Protein AF-A0A3D4EFE0-F1 (afdb_monomer)

Foldseek 3Di:
DVVVVVVLVVLVVLLVVLVVLLVVLVVVCVVDVDDDLVVNLVSLVVSLCSLLVVLQVVLVVCVVVVVPDDPSVVLVVVLVVCSVVSVSSVSSVSSSVVSVVVSVVVVVVVVVVVVVVVVVVPPDDDD

Mean predicted aligned error: 6.04 Å

Solvent-accessible surface area (backbone atoms only — not comparable to full-atom values): 6904 Å² total; per-residue (Å²): 114,74,67,63,58,52,52,54,52,50,52,52,49,39,51,53,51,24,49,53,46,42,52,53,46,50,55,56,54,69,74,41,93,81,68,55,68,71,57,52,49,58,58,43,48,52,31,30,46,64,45,26,49,64,46,47,48,51,19,52,53,38,43,76,73,65,51,75,86,38,69,43,41,51,54,43,53,53,24,50,51,26,48,74,75,68,42,41,67,58,23,30,47,51,32,49,52,49,55,53,47,51,57,50,48,54,52,50,52,52,53,50,53,50,55,52,50,58,59,58,68,66,58,74,81,82,132

pLDDT: mean 89.25, std 10.82, range [46.38, 97.56]

Structure (mmCIF, N/CA/C/O backbone):
data_AF-A0A3D4EFE0-F1
#
_entry.id   AF-A0A3D4EFE0-F1
#
loop_
_atom_site.group_PDB
_atom_site.id
_atom_site.type_symbol
_atom_site.label_atom_id
_atom_site.label_alt_id
_atom_site.label_comp_id
_atom_site.label_asym_id
_atom_site.label_entity_id
_atom_site.label_seq_id
_atom_site.pdbx_PDB_ins_code
_atom_site.Cartn_x
_atom_site.Cartn_y
_atom_site.Cartn_z
_atom_site.occupancy
_atom_site.B_iso_or_equiv
_atom_site.auth_seq_id
_atom_site.auth_comp_id
_atom_site.auth_asym_id
_atom_site.auth_atom_id
_atom_site.pdbx_PDB_model_num
ATOM 1 N N . MET A 1 1 ? -21.746 -1.635 10.718 1.00 53.91 1 MET A N 1
ATOM 2 C CA . MET A 1 1 ? -21.705 -3.097 10.455 1.00 53.91 1 MET A CA 1
ATOM 3 C C . MET A 1 1 ? -21.805 -3.500 8.978 1.00 53.91 1 MET A C 1
ATOM 5 O O . MET A 1 1 ? -21.047 -4.381 8.595 1.00 53.91 1 MET A O 1
ATOM 9 N N . GLN A 1 2 ? -22.712 -2.960 8.140 1.00 47.69 2 GLN A N 1
ATOM 10 C CA . GLN A 1 2 ? -22.759 -3.345 6.708 1.00 47.69 2 GLN A CA 1
ATOM 11 C C . GLN A 1 2 ? -21.669 -2.665 5.850 1.00 47.69 2 GLN A C 1
ATOM 13 O O . GLN A 1 2 ? -21.074 -3.347 5.021 1.00 47.69 2 GLN A O 1
ATOM 18 N N . GLU A 1 3 ? -21.339 -1.392 6.102 1.00 59.19 3 GLU A N 1
ATOM 19 C CA . GLU A 1 3 ? -20.257 -0.669 5.395 1.00 59.19 3 GLU A CA 1
ATOM 20 C C . GLU A 1 3 ? -18.854 -1.215 5.715 1.00 59.19 3 GLU A C 1
ATOM 22 O O . GLU A 1 3 ? -18.050 -1.432 4.816 1.00 59.19 3 GLU A O 1
ATOM 27 N N . GLU A 1 4 ? -18.595 -1.555 6.976 1.00 60.47 4 GLU A N 1
ATOM 28 C CA . GLU A 1 4 ? -17.317 -2.102 7.469 1.00 60.47 4 GLU A CA 1
ATOM 29 C C . GLU A 1 4 ? -16.976 -3.482 6.867 1.00 60.47 4 GLU A C 1
ATOM 31 O O . GLU A 1 4 ? -15.830 -3.807 6.579 1.00 60.47 4 GLU A O 1
ATOM 36 N N . LYS A 1 5 ? -17.995 -4.301 6.564 1.00 63.12 5 LYS A N 1
ATOM 37 C CA . LYS A 1 5 ? -17.800 -5.557 5.817 1.00 63.12 5 LYS A CA 1
ATOM 38 C C . LYS A 1 5 ? -17.464 -5.326 4.344 1.00 63.12 5 LYS A C 1
ATOM 40 O O . LYS A 1 5 ? -16.972 -6.248 3.691 1.00 63.12 5 LYS A O 1
ATOM 45 N N . GLN A 1 6 ? -17.805 -4.166 3.790 1.00 70.00 6 GLN A N 1
ATOM 46 C CA . GLN A 1 6 ? -17.619 -3.863 2.376 1.00 70.00 6 GLN A CA 1
ATOM 47 C C . GLN A 1 6 ? -16.214 -3.317 2.100 1.00 70.00 6 GLN A C 1
ATOM 49 O O . GLN A 1 6 ? -15.620 -3.698 1.091 1.00 70.00 6 GLN A O 1
ATOM 54 N N . THR A 1 7 ? -15.657 -2.522 3.018 1.00 75.19 7 THR A N 1
ATOM 55 C CA . THR A 1 7 ? -14.259 -2.061 2.976 1.00 75.19 7 THR A CA 1
ATOM 56 C C . THR A 1 7 ? -13.292 -3.238 3.093 1.00 75.19 7 THR A C 1
ATOM 58 O O . THR A 1 7 ? -12.503 -3.474 2.184 1.00 75.19 7 THR A O 1
ATOM 61 N N . LEU A 1 8 ? -13.488 -4.103 4.089 1.00 79.56 8 LEU A N 1
ATOM 62 C CA . LEU A 1 8 ? -12.610 -5.250 4.346 1.00 79.56 8 LEU A CA 1
ATOM 63 C C . LEU A 1 8 ? -12.584 -6.256 3.177 1.00 79.56 8 LEU A C 1
ATOM 65 O O . LEU A 1 8 ? -11.543 -6.796 2.805 1.00 79.56 8 LEU A O 1
ATOM 69 N N . LYS A 1 9 ? -13.730 -6.473 2.513 1.00 87.06 9 LYS A N 1
ATOM 70 C CA . LYS A 1 9 ? -13.794 -7.284 1.282 1.00 87.06 9 LYS A CA 1
ATOM 71 C C . LYS A 1 9 ? -13.004 -6.664 0.133 1.00 87.06 9 LYS A C 1
ATOM 73 O O . LYS A 1 9 ? -12.364 -7.397 -0.618 1.00 87.06 9 LYS A O 1
ATOM 78 N N . ARG A 1 10 ? -13.080 -5.343 -0.032 1.00 88.75 10 ARG A N 1
ATOM 79 C CA . ARG A 1 10 ? -12.345 -4.615 -1.070 1.00 88.75 10 ARG A CA 1
ATOM 80 C C . ARG A 1 10 ? -10.839 -4.733 -0.838 1.00 88.75 10 ARG A C 1
ATOM 82 O O . ARG A 1 10 ? -10.122 -5.023 -1.790 1.00 88.75 10 ARG A O 1
ATOM 89 N N . ASP A 1 11 ? -10.384 -4.606 0.404 1.00 89.00 11 ASP A N 1
ATOM 90 C CA . ASP A 1 11 ? -8.960 -4.697 0.736 1.00 89.00 11 ASP A CA 1
ATOM 91 C C . ASP A 1 11 ? -8.404 -6.096 0.489 1.00 89.00 11 ASP A C 1
ATOM 93 O O . ASP A 1 11 ? -7.366 -6.232 -0.156 1.00 89.00 11 ASP A O 1
ATOM 97 N N . ILE A 1 12 ? -9.146 -7.143 0.861 1.00 93.38 12 ILE A N 1
ATOM 98 C CA . ILE A 1 12 ? -8.781 -8.528 0.533 1.00 93.38 12 ILE A CA 1
ATOM 99 C C . ILE A 1 12 ? -8.694 -8.734 -0.986 1.00 93.38 12 ILE A C 1
ATOM 101 O O . ILE A 1 12 ? -7.759 -9.374 -1.467 1.00 93.38 12 ILE A O 1
ATOM 105 N N . ILE A 1 13 ? -9.640 -8.192 -1.761 1.00 94.56 13 ILE A N 1
ATOM 106 C CA . ILE A 1 13 ? -9.608 -8.291 -3.228 1.00 94.56 13 ILE A CA 1
ATOM 107 C C . ILE A 1 13 ? -8.361 -7.600 -3.788 1.00 94.56 13 ILE A C 1
ATOM 109 O O . ILE A 1 13 ? -7.695 -8.172 -4.649 1.00 94.56 13 ILE A O 1
ATOM 113 N N . ILE A 1 14 ? -8.017 -6.409 -3.295 1.00 94.31 14 ILE A N 1
ATOM 114 C CA . ILE A 1 14 ? -6.827 -5.670 -3.734 1.00 94.31 14 ILE A CA 1
ATOM 115 C C . ILE A 1 14 ? -5.546 -6.423 -3.361 1.00 94.31 14 ILE A C 1
ATOM 117 O O . ILE A 1 14 ? -4.658 -6.541 -4.200 1.00 94.31 14 ILE A O 1
ATOM 121 N N . ILE A 1 15 ? -5.464 -7.003 -2.161 1.00 96.19 15 ILE A N 1
ATOM 122 C CA . ILE A 1 15 ? -4.324 -7.832 -1.738 1.00 96.19 15 ILE A CA 1
ATOM 123 C C . ILE A 1 15 ? -4.188 -9.064 -2.642 1.00 96.19 15 ILE A C 1
ATOM 125 O O . ILE A 1 15 ? -3.091 -9.372 -3.110 1.00 96.19 15 ILE A O 1
ATOM 129 N N . LEU A 1 16 ? -5.284 -9.771 -2.934 1.00 96.81 16 LEU A N 1
ATOM 130 C CA . LEU A 1 16 ? -5.260 -10.962 -3.791 1.00 96.81 16 LEU A CA 1
ATOM 131 C C . LEU A 1 16 ? -4.894 -10.621 -5.240 1.00 96.81 16 LEU A C 1
ATOM 133 O O . LEU A 1 16 ? -4.050 -11.286 -5.835 1.00 96.81 16 LEU A O 1
ATOM 137 N N . LEU A 1 17 ? -5.487 -9.568 -5.806 1.00 96.75 17 LEU A N 1
ATOM 138 C CA . LEU A 1 17 ? -5.168 -9.114 -7.161 1.00 96.75 17 LEU A CA 1
ATOM 139 C C . LEU A 1 17 ? -3.735 -8.584 -7.254 1.00 96.75 17 LEU A C 1
ATOM 141 O O . LEU A 1 17 ? -3.003 -8.953 -8.169 1.00 96.75 17 LEU A O 1
ATOM 145 N N . GLY A 1 18 ? -3.316 -7.753 -6.300 1.00 96.62 18 GLY A N 1
ATOM 146 C CA . GLY A 1 18 ? -1.977 -7.176 -6.247 1.00 96.62 18 GLY A CA 1
ATOM 147 C C . GLY A 1 18 ? -0.893 -8.230 -6.037 1.00 96.62 18 GLY A C 1
ATOM 148 O O . GLY A 1 18 ? 0.124 -8.192 -6.724 1.00 96.62 18 GLY A O 1
ATOM 149 N N . SER A 1 19 ? -1.123 -9.223 -5.172 1.00 97.19 19 SER A N 1
ATOM 150 C CA . SER A 1 19 ? -0.198 -10.350 -4.990 1.00 97.19 19 SER A CA 1
ATOM 151 C C . SER A 1 19 ? -0.122 -11.244 -6.229 1.00 97.19 19 SER A C 1
ATOM 153 O O . SER A 1 19 ? 0.979 -11.601 -6.643 1.00 97.19 19 SER A O 1
ATOM 155 N N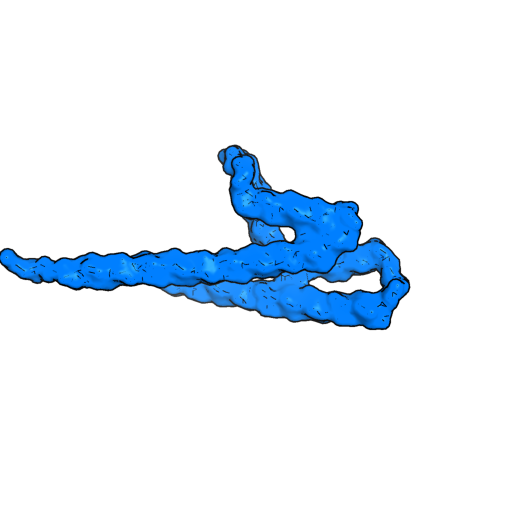 . ALA A 1 20 ? -1.249 -11.550 -6.881 1.00 97.38 20 ALA A N 1
ATOM 156 C CA . ALA A 1 20 ? -1.253 -12.300 -8.137 1.00 97.38 20 ALA A CA 1
ATOM 157 C C . ALA A 1 20 ? -0.492 -11.558 -9.251 1.00 97.38 20 ALA A C 1
ATOM 159 O O . ALA A 1 20 ? 0.307 -12.169 -9.963 1.00 97.38 20 ALA A O 1
ATOM 160 N N . LEU A 1 21 ? -0.690 -10.240 -9.369 1.00 96.94 21 LEU A N 1
ATOM 161 C CA . LEU A 1 21 ? 0.057 -9.389 -10.298 1.00 96.94 21 LEU A CA 1
ATOM 162 C C . LEU A 1 21 ? 1.552 -9.371 -9.969 1.00 96.94 21 LEU A C 1
ATOM 164 O O . LEU A 1 21 ? 2.368 -9.563 -10.865 1.00 96.94 21 LEU A O 1
ATOM 168 N N . PHE A 1 22 ? 1.914 -9.183 -8.699 1.00 97.56 22 PHE A N 1
ATOM 169 C CA . PHE A 1 22 ? 3.304 -9.168 -8.249 1.00 97.56 22 PHE A CA 1
ATOM 170 C C . PHE A 1 22 ? 4.016 -10.487 -8.561 1.00 97.56 22 PHE A C 1
ATOM 172 O O . PHE A 1 22 ? 5.084 -10.476 -9.168 1.00 97.56 22 PHE A O 1
ATOM 179 N N . VAL A 1 23 ? 3.398 -11.623 -8.227 1.00 97.06 23 VAL A N 1
ATOM 180 C CA . VAL A 1 23 ? 3.948 -12.955 -8.514 1.00 97.06 23 VAL A CA 1
ATOM 181 C C . VAL A 1 23 ? 4.052 -13.190 -10.021 1.00 97.06 23 VAL A C 1
ATOM 183 O O . VAL A 1 23 ? 5.074 -13.687 -10.490 1.00 97.06 23 VAL A O 1
ATOM 186 N N . GLY A 1 24 ? 3.038 -12.799 -10.797 1.00 95.88 24 GLY A N 1
ATOM 187 C CA . GLY A 1 24 ? 3.064 -12.913 -12.256 1.00 95.88 24 GLY A CA 1
ATOM 188 C C . GLY A 1 24 ? 4.202 -12.108 -12.886 1.00 95.88 24 GLY A C 1
ATOM 189 O O . GLY A 1 24 ? 4.940 -12.634 -13.721 1.00 95.88 24 GLY A O 1
ATOM 190 N N . VAL A 1 25 ? 4.387 -10.860 -12.443 1.00 95.50 25 VAL A N 1
ATOM 191 C CA . VAL A 1 25 ? 5.496 -10.003 -12.879 1.00 95.50 25 VAL A CA 1
ATOM 192 C C . VAL A 1 25 ? 6.832 -10.610 -12.471 1.00 95.50 25 VAL A C 1
ATOM 194 O O . VAL A 1 25 ? 7.696 -10.739 -13.330 1.00 95.50 25 VAL A O 1
ATOM 197 N N . TRP A 1 26 ? 6.986 -11.039 -11.217 1.00 94.38 26 TRP A N 1
ATOM 198 C CA . TRP A 1 26 ? 8.220 -11.639 -10.701 1.00 94.38 26 TRP A CA 1
ATOM 199 C C . TRP A 1 26 ? 8.628 -12.904 -11.468 1.00 94.38 26 TRP A C 1
ATOM 201 O O . TRP A 1 26 ? 9.792 -13.065 -11.832 1.00 94.38 26 TRP A O 1
ATOM 211 N N . ILE A 1 27 ? 7.679 -13.795 -11.774 1.00 94.56 27 ILE A N 1
ATOM 212 C CA . ILE A 1 27 ? 7.943 -15.000 -12.578 1.00 94.56 27 ILE A CA 1
ATOM 213 C C . ILE A 1 27 ? 8.382 -14.616 -13.996 1.00 94.56 27 ILE A C 1
ATOM 215 O O . ILE A 1 27 ? 9.333 -15.195 -14.534 1.00 94.56 27 ILE A O 1
ATOM 219 N N . TYR A 1 28 ? 7.710 -13.634 -14.601 1.00 92.31 28 TYR A N 1
ATOM 220 C CA . TYR A 1 28 ? 8.045 -13.158 -15.939 1.00 92.31 28 TYR A CA 1
ATOM 221 C C . TYR A 1 28 ? 9.450 -12.543 -15.992 1.00 92.31 28 TYR A C 1
ATOM 223 O O . TYR A 1 28 ? 10.236 -12.899 -16.872 1.00 92.31 28 TYR A O 1
ATOM 231 N N . THR A 1 29 ? 9.801 -11.673 -15.039 1.00 90.00 29 THR A N 1
ATOM 232 C CA . THR A 1 29 ? 11.132 -11.054 -14.981 1.00 90.00 29 THR A CA 1
ATOM 233 C C . THR A 1 29 ? 12.229 -12.044 -14.608 1.00 90.00 29 THR A C 1
ATOM 235 O O . THR A 1 29 ? 13.315 -11.971 -15.173 1.00 90.00 29 THR A O 1
ATOM 238 N N . SER A 1 30 ? 11.954 -13.024 -13.745 1.00 87.44 30 SER A N 1
ATOM 239 C CA . SER A 1 30 ? 12.923 -14.071 -13.392 1.00 87.44 30 SER A CA 1
ATOM 240 C C . SER A 1 30 ? 13.249 -15.008 -14.565 1.00 87.44 30 SER A C 1
ATOM 242 O O . SER A 1 30 ? 14.374 -15.492 -14.679 1.00 87.44 30 SER A O 1
ATOM 244 N N . SER A 1 31 ? 12.298 -15.221 -15.479 1.00 88.38 31 SER A N 1
ATOM 245 C CA . SER A 1 31 ? 12.487 -16.085 -16.654 1.00 88.38 31 SER A CA 1
ATOM 246 C C . SER A 1 31 ? 13.360 -15.455 -17.748 1.00 88.38 31 SER A C 1
ATOM 248 O O . SER A 1 31 ? 13.837 -16.162 -18.635 1.00 88.38 31 SER A O 1
ATOM 250 N N . GLN A 1 32 ? 13.568 -14.135 -17.717 1.00 85.25 32 GLN A N 1
ATOM 251 C CA . GLN A 1 32 ? 14.324 -13.401 -18.731 1.00 85.25 32 GLN A CA 1
ATOM 252 C C . GLN A 1 32 ? 15.448 -12.579 -18.081 1.00 85.25 32 GLN A C 1
ATOM 254 O O . GLN A 1 32 ? 15.229 -11.435 -17.686 1.00 85.25 32 GLN A O 1
ATOM 259 N N . PRO A 1 33 ? 16.682 -13.109 -18.016 1.00 74.81 33 PRO A N 1
ATOM 260 C CA . PRO A 1 33 ? 17.780 -12.477 -17.281 1.00 74.81 33 PRO A CA 1
ATOM 261 C C . PRO A 1 33 ? 18.322 -11.177 -17.908 1.00 74.81 33 PRO A C 1
ATOM 263 O O . PRO A 1 33 ? 19.212 -10.560 -17.335 1.00 74.81 33 PRO A O 1
ATOM 266 N N . ASN A 1 34 ? 17.822 -10.748 -19.074 1.00 84.81 34 ASN A N 1
ATOM 267 C CA . ASN A 1 34 ? 18.315 -9.568 -19.797 1.00 84.81 34 ASN A CA 1
ATOM 268 C C . ASN A 1 34 ? 17.195 -8.558 -20.112 1.00 84.81 34 ASN A C 1
ATOM 270 O O . ASN A 1 34 ? 17.066 -8.059 -21.230 1.00 84.81 34 ASN A O 1
ATOM 274 N N . ILE A 1 35 ? 16.330 -8.295 -19.131 1.00 85.12 35 ILE A N 1
ATOM 275 C CA . ILE A 1 35 ? 15.311 -7.248 -19.234 1.00 85.12 35 ILE A CA 1
ATOM 276 C C . ILE A 1 35 ? 15.949 -5.881 -18.962 1.00 85.12 35 ILE A C 1
ATOM 278 O O . ILE A 1 35 ? 16.697 -5.697 -18.006 1.00 85.12 35 ILE A O 1
ATOM 282 N N . ASN A 1 36 ? 15.616 -4.899 -19.800 1.00 90.31 36 ASN A N 1
ATOM 283 C CA . ASN A 1 36 ? 16.014 -3.507 -19.601 1.00 90.31 36 ASN A CA 1
ATOM 284 C C . ASN A 1 36 ? 15.465 -2.974 -18.262 1.00 90.31 36 ASN A C 1
ATOM 286 O O . ASN A 1 36 ? 14.274 -3.125 -17.987 1.00 90.31 36 ASN A O 1
ATOM 290 N N . GLN A 1 37 ? 16.296 -2.295 -17.467 1.00 87.19 37 GLN A N 1
ATOM 291 C CA . GLN A 1 37 ? 15.911 -1.721 -16.169 1.00 87.19 37 GLN A CA 1
ATOM 292 C C . GLN A 1 37 ? 14.660 -0.836 -16.247 1.00 87.19 37 GLN A C 1
ATOM 294 O O . GLN A 1 37 ? 13.791 -0.926 -15.386 1.00 87.19 37 GLN A O 1
ATOM 299 N N . TRP A 1 38 ? 14.506 -0.042 -17.310 1.00 89.75 38 TRP A N 1
ATOM 300 C CA . TRP A 1 38 ? 13.318 0.799 -17.503 1.00 89.75 38 TRP A CA 1
ATOM 301 C C . TRP A 1 38 ? 12.037 -0.018 -17.696 1.00 89.75 38 TRP A C 1
ATOM 303 O O . TRP A 1 38 ? 10.969 0.369 -17.224 1.00 89.75 38 TRP A O 1
ATOM 313 N N . LEU A 1 39 ? 12.145 -1.166 -18.371 1.00 91.50 39 LEU A N 1
ATOM 314 C CA . LEU A 1 39 ? 11.030 -2.090 -18.545 1.00 91.50 39 LEU A CA 1
ATOM 315 C C . LEU A 1 39 ? 10.716 -2.814 -17.232 1.00 91.50 39 LEU A C 1
ATOM 317 O O . LEU A 1 39 ? 9.547 -2.989 -16.903 1.00 91.50 39 LEU A O 1
ATOM 321 N N . MET A 1 40 ? 11.743 -3.184 -16.463 1.00 91.25 40 MET A N 1
ATOM 322 C CA . MET A 1 40 ? 11.580 -3.780 -15.136 1.00 91.25 40 MET A CA 1
ATOM 323 C C . MET A 1 40 ? 10.861 -2.819 -14.181 1.00 91.25 40 MET A C 1
ATOM 325 O O . MET A 1 40 ? 9.869 -3.213 -13.570 1.00 91.25 40 MET A O 1
ATOM 329 N N . LEU A 1 41 ? 11.283 -1.550 -14.135 1.00 93.25 41 LEU A N 1
ATOM 330 C CA . LEU A 1 41 ? 10.601 -0.499 -13.379 1.00 93.25 41 LEU A CA 1
ATOM 331 C C . LEU A 1 41 ? 9.137 -0.398 -13.807 1.00 93.25 41 LEU A C 1
ATOM 333 O O . LEU A 1 41 ? 8.255 -0.463 -12.960 1.00 93.25 41 LEU A O 1
ATOM 337 N N . GLY A 1 42 ? 8.864 -0.301 -15.112 1.00 94.25 42 GLY A N 1
ATOM 338 C CA . GLY A 1 42 ? 7.496 -0.207 -15.627 1.00 94.25 42 GLY A CA 1
ATOM 339 C C . GLY A 1 42 ? 6.612 -1.398 -15.236 1.00 94.25 42 GLY A C 1
ATOM 340 O O . GLY A 1 42 ? 5.453 -1.206 -14.876 1.00 94.25 42 GLY A O 1
ATOM 341 N N . LEU A 1 43 ? 7.160 -2.616 -15.253 1.00 94.75 43 LEU A N 1
ATOM 342 C CA . LEU A 1 43 ? 6.437 -3.832 -14.875 1.00 94.75 43 LEU A CA 1
ATOM 343 C C . LEU A 1 43 ? 6.125 -3.893 -13.376 1.00 94.75 43 LEU A C 1
ATOM 345 O O . LEU A 1 43 ? 5.008 -4.253 -13.015 1.00 94.75 43 LEU A O 1
ATOM 349 N N . PHE A 1 44 ? 7.075 -3.532 -12.508 1.00 95.94 44 PHE A N 1
ATOM 350 C CA . PHE A 1 44 ? 6.867 -3.532 -11.054 1.00 95.94 44 PHE A CA 1
ATOM 351 C C . PHE A 1 44 ? 6.086 -2.312 -10.551 1.00 95.94 44 PHE A C 1
ATOM 353 O O . PHE A 1 44 ? 5.438 -2.393 -9.508 1.00 95.94 44 PHE A O 1
ATOM 360 N N . LEU A 1 45 ? 6.056 -1.214 -11.310 1.00 96.31 45 LEU A N 1
ATOM 361 C CA . LEU A 1 45 ? 5.273 -0.029 -10.962 1.00 96.31 45 LEU A CA 1
ATOM 362 C C . LEU A 1 45 ? 3.765 -0.322 -10.936 1.00 96.31 45 LEU A C 1
ATOM 364 O O . LEU A 1 45 ? 3.041 0.251 -10.128 1.00 96.31 45 LEU A O 1
ATOM 368 N N . VAL A 1 46 ? 3.282 -1.239 -11.781 1.00 96.69 46 VAL A N 1
ATOM 369 C CA . VAL A 1 46 ? 1.860 -1.616 -11.823 1.00 96.69 46 VAL A CA 1
ATOM 370 C C . VAL A 1 46 ? 1.391 -2.251 -10.504 1.00 96.69 46 VAL A C 1
ATOM 372 O O . VAL A 1 46 ? 0.500 -1.679 -9.874 1.00 96.69 46 VAL A O 1
ATOM 375 N N . PRO A 1 47 ? 1.953 -3.383 -10.028 1.00 96.94 47 PRO A N 1
ATOM 376 C CA . PRO A 1 47 ? 1.555 -3.952 -8.743 1.00 96.94 47 PRO A CA 1
ATOM 377 C C . PRO A 1 47 ? 1.895 -3.029 -7.564 1.00 96.94 47 PRO A C 1
ATOM 379 O O . PRO A 1 47 ? 1.123 -2.989 -6.608 1.00 96.94 47 PRO A O 1
ATOM 382 N N . TYR A 1 48 ? 2.978 -2.240 -7.647 1.00 97.50 48 TYR A N 1
ATOM 383 C CA . TYR A 1 48 ? 3.297 -1.214 -6.649 1.00 97.50 48 TYR A CA 1
ATOM 384 C C . TYR A 1 48 ? 2.147 -0.220 -6.462 1.00 97.50 48 TYR A C 1
ATOM 386 O O . TYR A 1 48 ? 1.703 0.001 -5.340 1.00 97.50 48 TYR A O 1
ATOM 394 N N . LEU A 1 49 ? 1.624 0.348 -7.553 1.00 96.81 49 LEU A N 1
ATOM 395 C CA . LEU A 1 49 ? 0.517 1.300 -7.486 1.00 96.81 49 LEU A CA 1
ATOM 396 C C . LEU A 1 49 ? -0.789 0.627 -7.058 1.00 96.81 49 LEU A C 1
ATOM 398 O O . LEU A 1 49 ? -1.520 1.199 -6.261 1.00 96.81 49 LEU A O 1
ATOM 402 N N . VAL A 1 50 ? -1.081 -0.589 -7.527 1.00 96.69 50 VAL A N 1
ATOM 403 C CA . VAL A 1 50 ? -2.303 -1.313 -7.124 1.00 96.69 50 VAL A CA 1
ATOM 404 C C . VAL A 1 50 ? -2.349 -1.536 -5.611 1.00 96.69 50 VAL A C 1
ATOM 406 O O . VAL A 1 50 ? -3.396 -1.347 -4.998 1.00 96.69 50 VAL A O 1
ATOM 409 N N . LEU A 1 51 ? -1.225 -1.922 -5.005 1.00 96.19 51 LEU A N 1
ATOM 410 C CA . LEU A 1 51 ? -1.144 -2.170 -3.565 1.00 96.19 51 LEU A CA 1
ATOM 411 C C . LEU A 1 51 ? -0.991 -0.872 -2.761 1.00 96.19 51 LEU A C 1
ATOM 413 O O . LEU A 1 51 ? -1.610 -0.729 -1.706 1.00 96.19 51 LEU A O 1
ATOM 417 N N . GLY A 1 52 ? -0.189 0.063 -3.274 1.00 94.62 52 GLY A N 1
ATOM 418 C CA . GLY A 1 52 ? 0.268 1.260 -2.574 1.00 94.62 52 GLY A CA 1
ATOM 419 C C . GLY A 1 52 ? -0.557 2.526 -2.785 1.00 94.62 52 GLY A C 1
ATOM 420 O O . GLY A 1 52 ? -0.327 3.490 -2.068 1.00 94.62 52 GLY A O 1
ATOM 421 N N . PHE A 1 53 ? -1.504 2.580 -3.729 1.00 95.25 53 PHE A N 1
ATOM 422 C CA . PHE A 1 53 ? -2.198 3.834 -4.069 1.00 95.25 53 PHE A CA 1
ATOM 423 C C . PHE A 1 53 ? -2.892 4.495 -2.871 1.00 95.25 53 PHE A C 1
ATOM 425 O O . PHE A 1 53 ? -2.712 5.692 -2.649 1.00 95.25 53 PHE A O 1
ATOM 432 N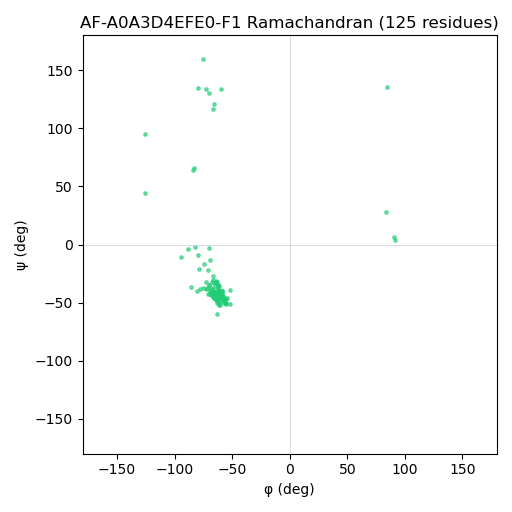 N . GLU A 1 54 ? -3.660 3.728 -2.094 1.00 92.06 54 GLU A N 1
ATOM 433 C CA . GLU A 1 54 ? -4.331 4.251 -0.896 1.00 92.06 54 GLU A CA 1
ATOM 434 C C . GLU A 1 54 ? -3.306 4.633 0.177 1.00 92.06 54 GLU A C 1
ATOM 436 O O . GLU A 1 54 ? -3.335 5.759 0.652 1.00 92.06 54 GLU A O 1
ATOM 441 N N . ILE A 1 55 ? -2.303 3.783 0.423 1.00 93.81 55 ILE A N 1
ATOM 442 C CA . ILE A 1 55 ? -1.251 4.024 1.424 1.00 93.81 55 ILE A CA 1
ATOM 443 C C . ILE A 1 55 ? -0.494 5.332 1.139 1.00 93.81 55 ILE A C 1
ATOM 445 O O . ILE A 1 55 ? -0.287 6.152 2.030 1.00 93.81 55 ILE A O 1
ATOM 449 N N . ILE A 1 56 ? -0.100 5.549 -0.118 1.00 95.69 56 ILE A N 1
ATOM 450 C CA . ILE A 1 56 ? 0.613 6.756 -0.555 1.00 95.69 56 ILE A CA 1
ATOM 451 C C . ILE A 1 56 ? -0.304 7.980 -0.462 1.00 95.69 56 ILE A C 1
ATOM 453 O O . ILE A 1 56 ? 0.141 9.058 -0.071 1.00 95.69 56 ILE A O 1
ATOM 457 N N . SER A 1 57 ? -1.582 7.830 -0.817 1.00 95.31 57 SER A N 1
ATOM 458 C CA . SER A 1 57 ? -2.558 8.920 -0.727 1.00 95.31 57 SER A CA 1
ATOM 459 C C . SER A 1 57 ? -2.777 9.343 0.725 1.00 95.31 57 SER A C 1
ATOM 461 O O . SER A 1 57 ? -2.703 10.534 1.027 1.00 95.31 57 SER A O 1
ATOM 463 N N . ASP A 1 58 ? -2.956 8.382 1.627 1.00 93.56 58 ASP A N 1
ATOM 464 C CA . ASP A 1 58 ? -3.122 8.618 3.060 1.00 93.56 58 ASP A CA 1
ATOM 465 C C . ASP A 1 58 ? -1.862 9.238 3.664 1.00 93.56 58 ASP A C 1
ATOM 467 O O . ASP A 1 58 ? -1.956 10.213 4.409 1.00 93.56 58 ASP A O 1
ATOM 471 N N . ALA A 1 59 ? -0.676 8.771 3.262 1.00 94.69 59 ALA A N 1
ATOM 472 C CA . ALA A 1 59 ? 0.591 9.380 3.649 1.00 94.69 59 ALA A CA 1
ATOM 473 C C . ALA A 1 59 ? 0.658 10.862 3.255 1.00 94.69 59 ALA A C 1
ATOM 475 O O . ALA A 1 59 ? 1.032 11.697 4.074 1.00 94.69 59 ALA A O 1
ATOM 476 N N . ILE A 1 60 ? 0.277 11.210 2.019 1.00 94.62 60 ILE A N 1
ATOM 477 C CA . ILE A 1 60 ? 0.273 12.601 1.542 1.00 94.62 60 ILE A CA 1
ATOM 478 C C . ILE A 1 60 ? -0.740 13.434 2.329 1.00 94.62 60 ILE A C 1
ATOM 480 O O . ILE A 1 60 ? -0.420 14.543 2.756 1.00 94.62 60 ILE A O 1
ATOM 484 N N . ILE A 1 61 ? -1.951 12.916 2.537 1.00 94.38 61 ILE A N 1
ATOM 485 C CA . ILE A 1 61 ? -2.996 13.621 3.282 1.00 94.38 61 ILE A CA 1
ATOM 486 C C . ILE A 1 61 ? -2.522 13.885 4.714 1.00 94.38 61 ILE A C 1
ATOM 488 O O . ILE A 1 61 ? -2.536 15.038 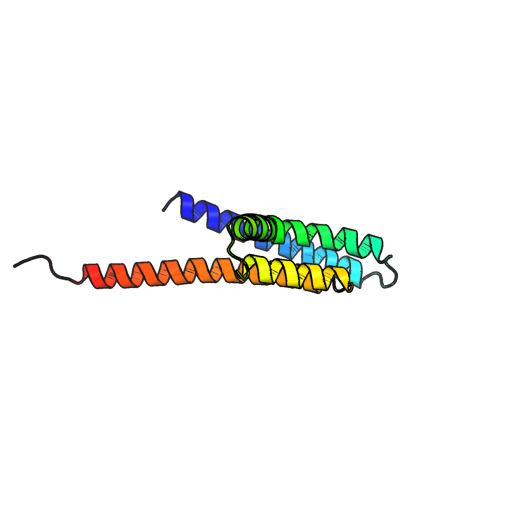5.144 1.00 94.38 61 ILE A O 1
ATOM 492 N N . LYS A 1 62 ? -2.052 12.868 5.439 1.00 92.75 62 LYS A N 1
ATOM 493 C CA . LYS A 1 62 ? -1.565 13.002 6.822 1.00 92.75 62 LYS A CA 1
ATOM 494 C C . LYS A 1 62 ? -0.360 13.939 6.929 1.00 92.75 62 LYS A C 1
ATOM 496 O O . LYS A 1 62 ? -0.315 14.796 7.812 1.00 92.75 62 LYS A O 1
ATOM 501 N N . LEU A 1 63 ? 0.555 13.878 5.959 1.00 92.19 63 LEU A N 1
ATOM 502 C CA . LEU A 1 63 ? 1.694 14.793 5.860 1.00 92.19 63 LEU A CA 1
ATOM 503 C C . LEU A 1 63 ? 1.246 16.258 5.768 1.00 92.19 63 LEU A C 1
ATOM 505 O O . LEU A 1 63 ? 1.791 17.118 6.460 1.00 92.19 63 LEU A O 1
ATOM 509 N N . LEU A 1 64 ? 0.236 16.545 4.940 1.00 92.69 64 LEU A N 1
ATOM 510 C CA . LEU A 1 64 ? -0.322 17.892 4.782 1.00 92.69 64 LEU A CA 1
ATOM 511 C C . LEU A 1 64 ? -1.034 18.39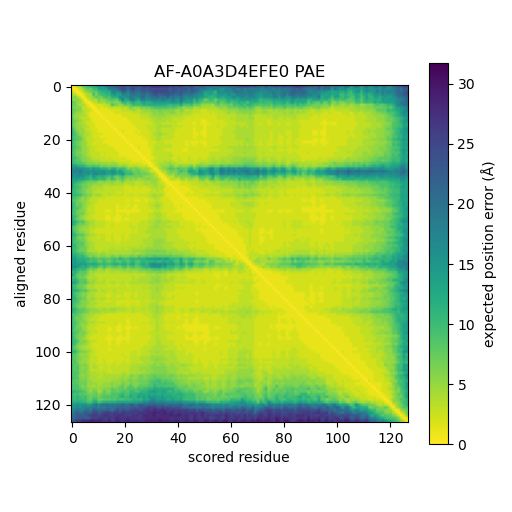3 6.048 1.00 92.69 64 LEU A C 1
ATOM 513 O O . LEU A 1 64 ? -1.079 19.600 6.274 1.00 92.69 64 LEU A O 1
ATOM 517 N N . HIS A 1 65 ? -1.554 17.487 6.880 1.00 92.88 65 HIS A N 1
ATOM 518 C CA . HIS A 1 65 ? -2.166 17.814 8.172 1.00 92.88 65 HIS A CA 1
ATOM 519 C C . HIS A 1 65 ? -1.142 17.991 9.309 1.00 92.88 65 HIS A C 1
ATOM 521 O O . HIS A 1 65 ? -1.520 18.361 10.418 1.00 92.88 65 HIS A O 1
ATOM 527 N N . GLY A 1 66 ? 0.155 17.801 9.038 1.00 89.38 66 GLY A N 1
ATOM 528 C CA . GLY A 1 66 ? 1.234 17.996 10.009 1.00 89.38 66 GLY A CA 1
ATOM 529 C C . GLY A 1 66 ? 1.606 16.745 10.809 1.00 89.38 66 GLY A C 1
ATOM 530 O O . GLY A 1 66 ? 2.450 16.832 11.700 1.00 89.38 66 GLY A O 1
ATOM 531 N N . GLU A 1 67 ? 1.041 15.584 10.473 1.00 88.75 67 GLU A N 1
ATOM 532 C CA . GLU A 1 67 ? 1.384 14.284 11.065 1.00 88.75 67 GLU A CA 1
ATOM 533 C C . GLU A 1 67 ? 2.621 13.697 10.370 1.00 88.75 67 GLU A C 1
ATOM 535 O O . GLU A 1 67 ? 2.589 12.705 9.641 1.00 88.75 67 GLU A O 1
ATOM 540 N N . LEU A 1 68 ? 3.747 14.381 10.563 1.00 74.81 68 LEU A N 1
ATOM 541 C CA . LEU A 1 68 ? 5.061 13.929 10.122 1.00 74.81 68 LEU A CA 1
ATOM 542 C C . LEU A 1 68 ? 5.460 12.732 11.007 1.00 74.81 68 LEU A C 1
ATOM 544 O O . LEU A 1 68 ? 5.395 12.852 12.226 1.00 74.81 68 LEU A O 1
ATOM 548 N N . PHE A 1 69 ? 5.902 11.618 10.413 1.00 85.31 69 PHE A N 1
ATOM 549 C CA . PHE A 1 69 ? 6.280 10.352 11.090 1.00 85.31 69 PHE A CA 1
ATOM 550 C C . PHE A 1 69 ? 5.155 9.368 11.423 1.00 85.31 69 PHE A C 1
ATOM 552 O O . PHE A 1 69 ? 5.298 8.544 12.324 1.00 85.31 69 PHE A O 1
ATOM 559 N N . ASP A 1 70 ? 4.082 9.398 10.645 1.00 90.69 70 ASP A N 1
ATOM 560 C CA . ASP A 1 70 ? 3.109 8.314 10.645 1.00 90.69 70 ASP A CA 1
ATOM 561 C C . ASP A 1 70 ? 3.616 7.062 9.894 1.00 90.69 70 ASP A C 1
ATOM 563 O O . ASP A 1 70 ? 4.523 7.134 9.054 1.00 90.69 70 ASP A O 1
ATOM 567 N N . GLU A 1 71 ? 3.019 5.905 10.172 1.00 92.38 71 GLU A N 1
ATOM 568 C CA . GLU A 1 71 ? 3.360 4.627 9.535 1.00 92.38 71 GLU A CA 1
ATOM 569 C C . GLU A 1 71 ? 3.187 4.667 8.010 1.00 92.38 71 GLU A C 1
ATOM 571 O O . GLU A 1 71 ? 4.069 4.220 7.274 1.00 92.38 71 GLU A O 1
ATOM 576 N N . TYR A 1 72 ? 2.131 5.320 7.515 1.00 93.44 72 TYR A N 1
ATOM 577 C CA . TYR A 1 72 ? 1.863 5.472 6.084 1.00 93.44 72 TYR A CA 1
ATOM 578 C C . TYR A 1 72 ? 2.986 6.257 5.397 1.00 93.44 72 TYR A C 1
ATOM 580 O O . TYR A 1 72 ? 3.458 5.902 4.309 1.00 93.44 72 TYR A O 1
ATOM 588 N N . PHE A 1 73 ? 3.465 7.311 6.062 1.00 93.88 73 PHE A N 1
ATOM 589 C CA . PHE A 1 73 ? 4.602 8.095 5.598 1.00 93.88 73 PHE A CA 1
ATOM 590 C C . PHE A 1 7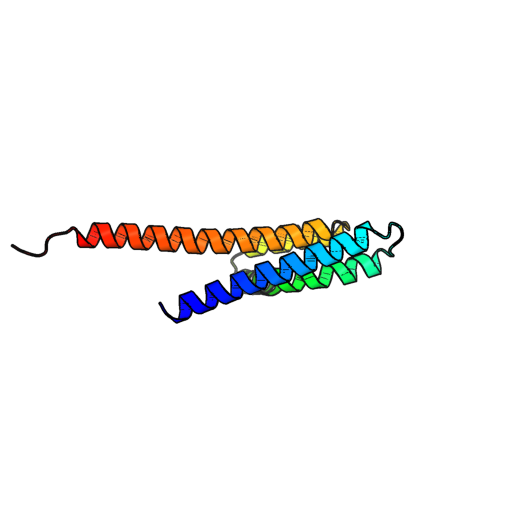3 ? 5.886 7.263 5.592 1.00 93.88 73 PHE A C 1
ATOM 592 O O . PHE A 1 73 ? 6.602 7.253 4.587 1.00 93.88 73 PHE A O 1
ATOM 599 N N . LEU A 1 74 ? 6.160 6.527 6.672 1.00 93.69 74 LEU A N 1
ATOM 600 C CA . LEU A 1 74 ? 7.355 5.695 6.783 1.00 93.69 74 LEU A CA 1
ATOM 601 C C . LEU A 1 74 ? 7.403 4.618 5.688 1.00 93.69 74 LEU A C 1
ATOM 603 O O . LEU A 1 74 ? 8.435 4.460 5.032 1.00 93.69 74 LEU A O 1
ATOM 607 N N . MET A 1 75 ? 6.283 3.938 5.426 1.00 94.56 75 MET A N 1
ATOM 608 C CA . MET A 1 75 ? 6.184 2.915 4.378 1.00 94.56 75 MET A CA 1
ATOM 609 C C . MET A 1 75 ? 6.323 3.506 2.972 1.00 94.56 75 MET A C 1
ATOM 611 O O . MET A 1 75 ? 6.991 2.928 2.106 1.00 94.56 75 MET A O 1
ATOM 615 N N . THR A 1 76 ? 5.761 4.694 2.745 1.00 94.94 76 THR A N 1
ATOM 616 C CA . THR A 1 76 ? 5.908 5.415 1.475 1.00 94.94 76 THR A CA 1
ATOM 617 C C . THR A 1 76 ? 7.365 5.811 1.228 1.00 94.94 76 THR A C 1
ATOM 619 O O . THR A 1 76 ? 7.899 5.547 0.155 1.00 94.94 76 THR A O 1
ATOM 622 N N . VAL A 1 77 ? 8.060 6.374 2.221 1.00 95.38 77 VAL A N 1
ATOM 623 C CA . VAL A 1 77 ? 9.475 6.754 2.075 1.00 95.38 77 VAL A CA 1
ATOM 624 C C . VAL A 1 77 ? 10.371 5.530 1.879 1.00 95.38 77 VAL A C 1
ATOM 626 O O . VAL A 1 77 ? 11.231 5.546 0.999 1.00 95.38 77 VAL A O 1
ATOM 629 N N . ALA A 1 78 ? 10.167 4.461 2.653 1.00 94.94 78 AL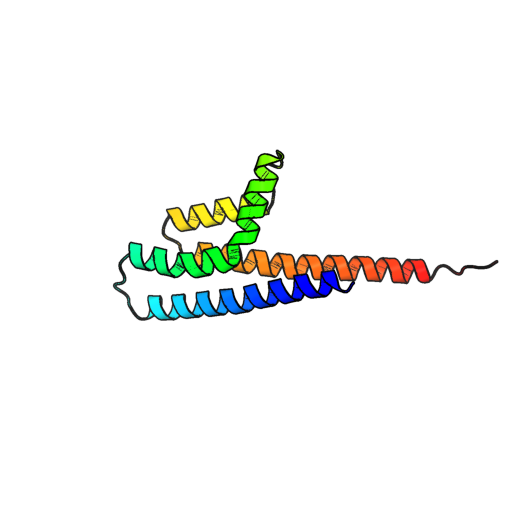A A N 1
ATOM 630 C CA . ALA A 1 78 ? 10.962 3.239 2.547 1.00 94.94 78 ALA A CA 1
ATOM 631 C C . ALA A 1 78 ? 10.843 2.592 1.159 1.00 94.94 78 ALA A C 1
ATOM 633 O O . ALA A 1 78 ? 11.847 2.240 0.539 1.00 94.94 78 ALA A O 1
ATOM 634 N N . SER A 1 79 ? 9.617 2.481 0.646 1.00 96.31 79 SER A N 1
ATOM 635 C CA . SER A 1 79 ? 9.361 1.874 -0.660 1.00 96.31 79 SER A CA 1
ATOM 636 C C . SER A 1 79 ? 9.826 2.746 -1.831 1.00 96.31 79 SER A C 1
ATOM 638 O O . SER A 1 79 ? 10.404 2.219 -2.779 1.00 96.31 79 SER A O 1
ATOM 640 N N . ILE A 1 80 ? 9.683 4.074 -1.754 1.00 96.19 80 ILE A N 1
ATOM 641 C CA . ILE A 1 80 ? 10.289 4.992 -2.732 1.00 96.19 80 ILE A CA 1
ATOM 642 C C . ILE A 1 80 ? 11.815 4.862 -2.701 1.00 96.19 80 ILE A C 1
ATOM 644 O O . ILE A 1 80 ? 12.442 4.806 -3.756 1.00 96.19 80 ILE A O 1
ATOM 648 N N . GLY A 1 81 ? 12.412 4.750 -1.512 1.00 96.75 81 GLY A N 1
ATOM 649 C CA . GLY A 1 81 ? 13.840 4.484 -1.353 1.00 96.75 81 GLY A CA 1
ATOM 650 C C . GLY A 1 81 ? 14.275 3.213 -2.085 1.00 96.75 81 GLY A C 1
ATOM 651 O O . GLY A 1 81 ? 15.233 3.261 -2.855 1.00 96.75 81 GLY A O 1
ATOM 652 N N . ALA A 1 82 ? 13.527 2.117 -1.919 1.00 96.56 82 ALA A N 1
ATOM 653 C CA . ALA A 1 82 ? 13.752 0.856 -2.628 1.00 96.56 82 ALA A CA 1
ATOM 654 C C . ALA A 1 82 ? 13.625 1.009 -4.160 1.00 96.56 82 ALA A C 1
ATOM 656 O O . ALA A 1 82 ? 14.508 0.570 -4.900 1.00 96.56 82 ALA A O 1
ATOM 657 N N . LEU A 1 83 ? 12.606 1.733 -4.649 1.00 95.88 83 LEU A N 1
ATOM 658 C CA . LEU A 1 83 ? 12.467 2.051 -6.079 1.00 95.88 83 LEU A CA 1
ATOM 659 C C . LEU A 1 83 ? 13.663 2.853 -6.620 1.00 95.88 83 LEU A C 1
ATOM 661 O O . LEU A 1 83 ? 14.115 2.597 -7.736 1.00 95.88 83 LEU A O 1
ATOM 665 N N . CYS A 1 84 ? 14.185 3.810 -5.847 1.00 95.50 84 CYS A N 1
ATOM 666 C CA . CYS A 1 84 ? 15.315 4.650 -6.250 1.00 95.50 84 CYS A CA 1
ATOM 667 C C . CYS A 1 84 ? 16.636 3.878 -6.367 1.00 95.50 84 CYS A C 1
ATOM 669 O O . CYS A 1 84 ? 17.461 4.236 -7.207 1.00 95.50 84 CYS A O 1
ATOM 671 N N . ILE A 1 85 ? 16.844 2.841 -5.551 1.00 95.44 85 ILE A N 1
ATOM 672 C CA . ILE A 1 85 ? 18.058 2.007 -5.600 1.00 95.44 85 ILE A CA 1
ATOM 673 C C . ILE A 1 85 ? 17.950 0.829 -6.583 1.00 95.44 85 ILE A C 1
ATOM 675 O O . ILE A 1 85 ? 18.940 0.139 -6.804 1.00 95.44 85 ILE A O 1
ATOM 679 N N . GLY A 1 86 ? 16.786 0.630 -7.212 1.00 93.56 86 GLY A N 1
ATOM 680 C CA . GLY A 1 86 ? 16.550 -0.436 -8.193 1.00 93.56 86 GLY A CA 1
ATOM 681 C C . GLY A 1 86 ? 16.009 -1.744 -7.608 1.00 93.56 86 GLY A C 1
ATOM 682 O O . GLY A 1 86 ? 15.792 -2.695 -8.356 1.00 93.56 86 GLY A O 1
ATOM 683 N N . GLU A 1 87 ? 15.724 -1.775 -6.307 1.00 95.69 87 GLU A N 1
ATOM 684 C CA . GLU A 1 87 ? 15.100 -2.896 -5.594 1.00 95.69 87 GLU A CA 1
ATOM 685 C C . GLU A 1 87 ? 13.570 -2.804 -5.753 1.00 95.69 87 GLU A C 1
ATOM 687 O O . GLU A 1 87 ? 12.806 -2.512 -4.826 1.00 95.69 87 GLU A O 1
ATOM 692 N N . TYR A 1 88 ? 13.108 -2.932 -7.004 1.00 95.62 88 TYR A N 1
ATOM 693 C CA . TYR A 1 88 ? 11.688 -2.791 -7.343 1.00 95.62 88 TYR A CA 1
ATOM 694 C C . TYR A 1 88 ? 10.793 -3.828 -6.659 1.00 95.62 88 TYR A C 1
ATOM 696 O O . TYR A 1 88 ? 9.726 -3.452 -6.167 1.00 95.62 88 TYR A O 1
ATOM 704 N N . PRO A 1 89 ? 11.167 -5.116 -6.617 1.00 95.88 89 PRO A N 1
ATOM 705 C CA . PRO A 1 89 ? 10.344 -6.121 -5.964 1.00 95.88 89 PRO A CA 1
ATOM 706 C C . PRO A 1 89 ? 10.145 -5.887 -4.467 1.00 95.88 89 PRO A C 1
ATOM 708 O O . PRO A 1 89 ? 9.048 -6.093 -3.953 1.00 95.88 89 PRO A O 1
ATOM 711 N N . GLU A 1 90 ? 11.182 -5.414 -3.786 1.00 96.19 90 GLU A N 1
ATOM 712 C CA . GLU A 1 90 ? 11.197 -5.071 -2.372 1.00 96.19 90 GLU A CA 1
ATOM 713 C C . GLU A 1 90 ? 10.232 -3.913 -2.114 1.00 96.19 90 GLU A C 1
ATOM 715 O O . GLU A 1 90 ? 9.441 -3.973 -1.174 1.00 96.19 90 GLU A O 1
ATOM 720 N N . ALA A 1 91 ? 10.208 -2.904 -2.992 1.00 96.94 91 ALA A N 1
ATOM 721 C CA . ALA A 1 91 ? 9.243 -1.811 -2.908 1.00 96.94 91 ALA A CA 1
ATOM 722 C C . ALA A 1 91 ? 7.786 -2.305 -2.969 1.00 96.94 91 ALA A C 1
ATOM 724 O O . ALA A 1 91 ? 6.938 -1.845 -2.200 1.00 96.94 91 ALA A O 1
ATOM 725 N N . VAL A 1 92 ? 7.487 -3.263 -3.857 1.00 97.50 92 VAL A N 1
ATOM 726 C CA . VAL A 1 92 ? 6.146 -3.869 -3.951 1.00 97.50 92 VAL A CA 1
ATOM 727 C C . VAL A 1 92 ? 5.842 -4.733 -2.729 1.00 97.50 92 VAL A C 1
ATOM 729 O O . VAL A 1 92 ? 4.732 -4.679 -2.199 1.00 97.50 92 VAL A O 1
ATOM 732 N N . ALA A 1 93 ? 6.821 -5.505 -2.255 1.00 96.81 93 ALA A N 1
ATOM 733 C CA . ALA A 1 93 ? 6.670 -6.369 -1.091 1.00 96.81 93 ALA A CA 1
ATOM 734 C C . ALA A 1 93 ? 6.375 -5.567 0.185 1.00 96.81 93 ALA A C 1
ATOM 736 O O . ALA A 1 93 ? 5.493 -5.952 0.949 1.00 96.81 93 ALA A O 1
ATOM 737 N N . VAL A 1 94 ? 7.041 -4.425 0.385 1.00 95.94 94 VAL A N 1
ATOM 738 C CA . VAL A 1 94 ? 6.768 -3.498 1.497 1.00 95.94 94 VAL A CA 1
ATOM 739 C C . VAL A 1 94 ? 5.297 -3.065 1.496 1.00 95.94 94 VAL A C 1
ATOM 741 O O . VAL A 1 94 ? 4.635 -3.168 2.527 1.00 95.94 94 VAL A O 1
ATOM 744 N N . MET A 1 95 ? 4.757 -2.664 0.339 1.00 96.38 95 MET A N 1
ATOM 745 C CA . MET A 1 95 ? 3.345 -2.271 0.204 1.00 96.38 95 MET A CA 1
ATOM 746 C C . MET A 1 95 ? 2.383 -3.442 0.435 1.00 96.38 95 MET A C 1
ATOM 748 O O . MET A 1 95 ? 1.363 -3.288 1.107 1.00 96.38 95 MET A O 1
ATOM 752 N N . LEU A 1 96 ? 2.712 -4.628 -0.088 1.00 97.00 96 LEU A N 1
ATOM 753 C CA . LEU A 1 96 ? 1.912 -5.836 0.111 1.00 97.00 96 LEU A CA 1
ATOM 754 C C . LEU A 1 96 ? 1.819 -6.209 1.594 1.00 97.00 96 LEU A C 1
ATOM 756 O O . LEU A 1 96 ? 0.725 -6.449 2.102 1.00 97.00 96 LEU A O 1
ATOM 760 N N . PHE A 1 97 ? 2.960 -6.267 2.283 1.00 95.94 97 PHE A N 1
ATOM 761 C CA . PHE A 1 97 ? 3.004 -6.659 3.687 1.00 95.94 97 PHE A CA 1
ATOM 762 C C . PHE A 1 97 ? 2.351 -5.630 4.595 1.00 95.94 97 PHE A C 1
ATOM 764 O O . PHE A 1 97 ? 1.651 -6.038 5.517 1.00 95.94 97 PHE A O 1
ATOM 771 N N . PHE A 1 98 ? 2.511 -4.334 4.309 1.00 95.06 98 PHE A N 1
ATOM 772 C CA . PHE A 1 98 ? 1.794 -3.298 5.048 1.00 95.06 98 PHE A CA 1
ATOM 773 C C . PHE A 1 98 ? 0.290 -3.523 4.978 1.00 95.06 98 PHE A C 1
ATOM 775 O O . PHE A 1 98 ? -0.373 -3.624 5.999 1.00 95.06 98 PHE A O 1
ATOM 782 N N . ARG A 1 99 ? -0.239 -3.714 3.768 1.00 93.62 99 ARG A N 1
ATOM 783 C CA . ARG A 1 99 ? -1.678 -3.872 3.561 1.00 93.62 99 ARG A CA 1
ATOM 784 C C . ARG A 1 99 ? -2.246 -5.141 4.195 1.00 93.62 99 ARG A C 1
ATOM 786 O O . ARG A 1 99 ? -3.386 -5.159 4.650 1.00 93.62 99 ARG A O 1
ATOM 793 N N . ILE A 1 100 ? -1.455 -6.211 4.229 1.00 95.00 100 ILE A N 1
ATOM 794 C CA . ILE A 1 100 ? -1.797 -7.419 4.985 1.00 95.00 100 ILE A CA 1
ATOM 795 C C . ILE A 1 100 ? -1.805 -7.119 6.491 1.00 95.00 100 ILE A C 1
ATOM 797 O O . ILE A 1 100 ? -2.727 -7.552 7.178 1.00 95.00 100 ILE A O 1
ATOM 801 N N . GLY A 1 101 ? -0.803 -6.386 6.985 1.00 93.62 101 GLY A N 1
ATOM 802 C CA . GLY A 1 101 ? -0.707 -5.925 8.371 1.00 93.62 101 GLY A CA 1
ATOM 803 C C . GLY A 1 101 ? -1.936 -5.132 8.802 1.00 93.62 101 GLY A C 1
ATOM 804 O O . GLY A 1 101 ? -2.578 -5.535 9.765 1.00 93.62 101 GLY A O 1
ATOM 805 N N . GLU A 1 102 ? -2.327 -4.126 8.019 1.00 92.19 102 GLU A N 1
ATOM 806 C CA . GLU A 1 102 ? -3.537 -3.317 8.240 1.00 92.19 102 GLU A CA 1
ATOM 807 C C . GLU A 1 102 ? -4.789 -4.195 8.360 1.00 92.19 102 GLU A C 1
ATOM 809 O O . GLU A 1 102 ? -5.564 -4.080 9.305 1.00 92.19 102 GLU A O 1
ATOM 814 N N . CYS A 1 103 ? -4.957 -5.174 7.463 1.00 91.31 103 CYS A N 1
ATOM 815 C CA . CYS A 1 103 ? -6.095 -6.095 7.529 1.00 91.31 103 CYS A CA 1
ATOM 816 C C . CYS A 1 103 ? -6.107 -6.932 8.825 1.00 91.31 103 CYS A C 1
ATOM 818 O O . CYS A 1 103 ? -7.178 -7.285 9.332 1.00 91.31 103 CYS A O 1
ATOM 820 N N . PHE A 1 104 ? -4.933 -7.302 9.346 1.00 93.00 104 PHE A N 1
ATOM 821 C CA . PHE A 1 104 ? -4.822 -8.007 10.622 1.00 93.00 104 PHE A CA 1
ATOM 822 C C . PHE A 1 104 ? -5.037 -7.079 11.816 1.00 93.00 104 PHE A C 1
ATOM 824 O O . PHE A 1 104 ? -5.651 -7.514 12.793 1.00 93.00 104 PHE A O 1
ATOM 831 N N . GLU A 1 105 ? -4.558 -5.839 11.742 1.00 92.56 105 GLU A N 1
ATOM 832 C CA . GLU A 1 105 ? -4.775 -4.815 12.757 1.00 92.56 105 GLU A CA 1
ATOM 833 C C . GLU A 1 105 ? -6.264 -4.519 12.911 1.00 92.56 105 GLU A C 1
ATOM 835 O O . GLU A 1 105 ? -6.797 -4.687 14.010 1.00 92.56 105 GLU A O 1
ATOM 840 N N . ASP A 1 106 ? -6.953 -4.223 11.807 1.00 89.56 106 ASP A N 1
ATOM 841 C CA . ASP A 1 106 ? -8.397 -3.997 11.783 1.00 89.56 106 ASP A CA 1
ATOM 842 C C . ASP A 1 106 ? -9.138 -5.153 12.451 1.00 89.56 106 ASP A C 1
ATOM 844 O O . ASP A 1 106 ? -9.926 -4.957 13.378 1.00 89.56 106 ASP A O 1
ATOM 848 N N . TYR A 1 107 ? -8.833 -6.390 12.045 1.00 89.12 107 TYR A N 1
ATOM 849 C CA . TYR A 1 107 ? -9.447 -7.583 12.623 1.00 89.12 107 TYR A CA 1
ATOM 850 C C . TYR A 1 107 ? -9.164 -7.730 14.128 1.00 89.12 107 TYR A C 1
ATOM 852 O O . TYR A 1 107 ? -10.057 -8.108 14.897 1.00 89.12 107 TYR A O 1
ATOM 860 N N . ALA A 1 108 ? -7.934 -7.454 14.566 1.00 91.81 108 ALA A N 1
ATOM 861 C CA . ALA A 1 108 ? -7.534 -7.560 15.964 1.00 91.81 108 ALA A CA 1
ATOM 862 C C . ALA A 1 108 ? -8.220 -6.499 16.836 1.00 91.81 108 ALA A C 1
ATOM 864 O O . ALA A 1 108 ? -8.725 -6.828 17.917 1.00 91.81 108 ALA A O 1
ATOM 865 N N . VAL A 1 109 ? -8.297 -5.255 16.358 1.00 91.94 109 VAL A N 1
ATOM 866 C CA . VAL A 1 109 ? -8.997 -4.151 17.027 1.00 91.94 109 VAL A CA 1
ATOM 867 C C . VAL A 1 109 ? -10.480 -4.479 17.165 1.00 91.94 109 VAL A C 1
ATOM 869 O O . VAL A 1 109 ? -11.042 -4.356 18.258 1.00 91.94 109 VAL A O 1
ATOM 872 N N . ASP A 1 110 ? -11.099 -4.986 16.101 1.00 88.88 110 ASP A N 1
ATOM 873 C CA . ASP A 1 110 ? -12.504 -5.379 16.101 1.00 88.88 110 ASP A CA 1
ATOM 874 C C . ASP A 1 110 ? -12.793 -6.508 17.090 1.00 88.88 110 ASP A C 1
ATOM 876 O O . ASP A 1 110 ? -13.753 -6.465 17.871 1.00 88.88 110 ASP A O 1
ATOM 880 N N . LYS A 1 111 ?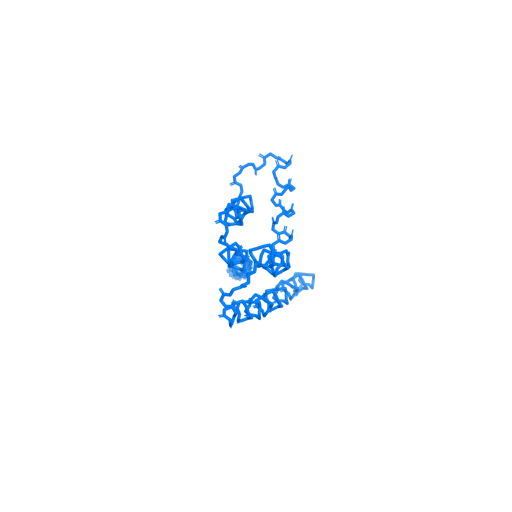 -11.929 -7.527 17.098 1.00 89.50 111 LYS A N 1
ATOM 881 C CA . LYS A 1 111 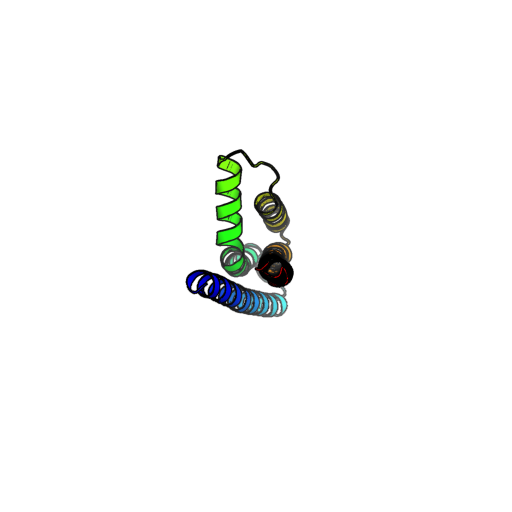? -12.040 -8.648 18.028 1.00 89.50 111 LYS A CA 1
ATOM 882 C C . LYS A 1 111 ? -11.878 -8.191 19.479 1.00 89.50 111 LYS A C 1
ATOM 884 O O . LYS A 1 111 ? -12.629 -8.660 20.337 1.00 89.50 111 LYS A O 1
ATOM 889 N N . SER A 1 112 ? -10.942 -7.278 19.740 1.00 92.06 112 SER A N 1
ATOM 890 C CA . SER A 1 112 ? -10.707 -6.691 21.062 1.00 92.06 112 SER A CA 1
ATOM 891 C C . SER A 1 112 ? -11.927 -5.904 21.549 1.00 92.06 112 SER A C 1
ATOM 893 O O . SER A 1 112 ? -12.440 -6.168 22.639 1.00 92.06 112 SER A O 1
ATOM 895 N N . ARG A 1 113 ? -12.482 -5.022 20.705 1.00 89.94 113 ARG A N 1
ATOM 896 C CA . ARG A 1 113 ? -13.691 -4.242 21.022 1.00 89.94 113 ARG A CA 1
ATOM 897 C C . ARG A 1 113 ? -14.882 -5.132 21.376 1.00 89.94 113 ARG A C 1
ATOM 899 O O . ARG A 1 113 ? -15.548 -4.871 22.375 1.00 89.94 113 ARG A O 1
ATOM 906 N N . ARG A 1 114 ? -15.128 -6.197 20.603 1.00 88.44 114 ARG A N 1
ATOM 907 C CA . ARG A 1 114 ? -16.221 -7.150 20.878 1.00 88.44 114 ARG A CA 1
ATOM 908 C C . ARG A 1 114 ? -16.022 -7.883 22.202 1.00 88.44 114 ARG A C 1
ATOM 910 O O . ARG A 1 114 ? -16.955 -7.969 22.984 1.00 88.44 114 ARG A O 1
ATOM 917 N N . SER A 1 115 ? -14.798 -8.324 22.498 1.00 88.44 115 SER A N 1
ATOM 918 C CA . SER A 1 115 ? -14.502 -8.990 23.771 1.00 88.44 115 SER A CA 1
ATOM 919 C C . SER A 1 115 ? -14.725 -8.085 24.988 1.00 88.44 115 SER A C 1
ATOM 921 O O . SER A 1 115 ? -15.120 -8.578 26.040 1.00 88.44 115 SER A O 1
ATOM 923 N N . 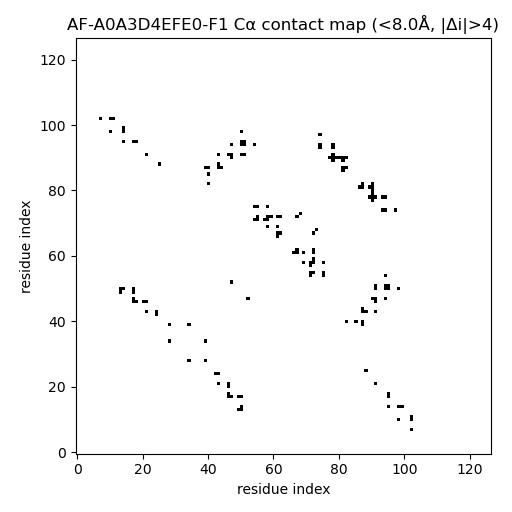ILE A 1 116 ? -14.457 -6.780 24.869 1.00 88.69 116 ILE A N 1
ATOM 924 C CA . ILE A 1 116 ? -14.729 -5.808 25.940 1.00 88.69 116 ILE A CA 1
ATOM 925 C C . ILE A 1 116 ? -16.238 -5.588 26.089 1.00 88.69 116 ILE A C 1
ATOM 927 O O . ILE A 1 116 ? -16.735 -5.558 27.213 1.00 88.69 116 ILE A O 1
ATOM 931 N N . ALA A 1 117 ? -16.965 -5.466 24.974 1.00 87.00 117 ALA A N 1
ATOM 932 C CA . ALA A 1 117 ? -18.418 -5.319 24.986 1.00 87.00 117 ALA A CA 1
ATOM 933 C C . ALA A 1 117 ? -19.101 -6.520 25.660 1.00 87.00 117 ALA A C 1
ATOM 935 O O . ALA A 1 117 ? -19.926 -6.319 26.545 1.00 87.00 117 ALA A O 1
ATOM 936 N N . ASP A 1 118 ? -18.676 -7.745 25.338 1.00 85.56 118 ASP A N 1
ATOM 937 C CA . ASP A 1 118 ? -19.204 -8.974 25.943 1.00 85.56 118 ASP A CA 1
ATOM 938 C C . ASP A 1 118 ? -18.970 -9.016 27.468 1.00 85.56 118 ASP A C 1
ATOM 940 O O . ASP A 1 118 ? -19.817 -9.493 28.218 1.00 85.56 118 ASP A O 1
ATOM 944 N N . LEU A 1 119 ? -17.839 -8.487 27.957 1.00 83.44 119 LEU A N 1
ATOM 945 C CA . LEU A 1 119 ? -17.558 -8.379 29.396 1.00 83.44 119 LEU A CA 1
ATOM 946 C C . LEU A 1 119 ? -18.390 -7.289 30.087 1.00 83.44 119 LEU A C 1
ATOM 948 O O . LEU A 1 119 ? -18.727 -7.436 31.261 1.00 83.44 119 LEU A O 1
ATOM 952 N N . MET A 1 120 ? -18.720 -6.200 29.387 1.00 78.56 120 MET A N 1
ATOM 953 C CA . MET A 1 120 ? -19.627 -5.170 29.904 1.00 78.56 120 MET A CA 1
ATOM 954 C C . MET A 1 120 ? -21.071 -5.674 29.992 1.00 78.56 120 MET A C 1
ATOM 956 O O . MET A 1 120 ? -21.760 -5.337 30.952 1.00 78.56 120 MET A O 1
ATOM 960 N N . ASP A 1 121 ? -21.491 -6.518 29.048 1.00 73.19 121 ASP A N 1
ATOM 961 C CA . ASP A 1 121 ? -22.823 -7.142 29.004 1.00 73.19 121 ASP A CA 1
ATOM 962 C C . ASP A 1 121 ? -23.036 -8.190 30.117 1.00 73.19 121 ASP A C 1
ATOM 964 O O . ASP A 1 121 ? -24.159 -8.594 30.406 1.00 73.19 121 ASP A O 1
ATOM 968 N N . ILE A 1 122 ? -21.959 -8.617 30.791 1.00 68.06 122 ILE A N 1
ATOM 969 C CA . ILE A 1 122 ? -22.010 -9.490 31.978 1.00 68.06 122 ILE A CA 1
ATOM 970 C C . ILE A 1 122 ? -22.353 -8.699 33.254 1.00 68.06 122 ILE A C 1
ATOM 972 O O . ILE A 1 122 ? -22.632 -9.305 34.292 1.00 68.06 122 ILE A O 1
ATOM 976 N N . ARG A 1 123 ? -22.381 -7.356 33.220 1.00 61.78 123 ARG A N 1
ATOM 977 C CA . ARG A 1 123 ? -22.906 -6.576 34.348 1.00 61.78 123 ARG A CA 1
ATOM 978 C C . ARG A 1 123 ? -24.412 -6.853 34.463 1.00 61.78 123 ARG A C 1
ATOM 980 O O . ARG A 1 123 ? -25.149 -6.478 33.557 1.00 61.78 123 ARG A O 1
ATOM 987 N N . PRO A 1 124 ? -24.898 -7.454 35.564 1.00 64.06 124 PRO A N 1
ATOM 988 C CA . PRO A 1 124 ? -26.329 -7.596 35.756 1.00 64.06 124 PRO A CA 1
ATOM 989 C C . PRO A 1 124 ? -26.935 -6.199 35.919 1.00 64.06 124 PRO A C 1
ATOM 991 O O . PRO A 1 124 ? -26.556 -5.450 36.824 1.00 64.06 124 PRO A O 1
ATOM 994 N N . ASP A 1 125 ? -27.870 -5.848 35.042 1.00 66.50 125 ASP A N 1
ATOM 995 C CA . ASP A 1 125 ? -28.879 -4.852 35.370 1.00 66.50 125 ASP A CA 1
ATOM 996 C C . ASP A 1 125 ? -29.860 -5.516 36.356 1.00 66.50 125 ASP A C 1
ATOM 998 O O . ASP A 1 125 ? -30.281 -6.650 36.131 1.00 66.50 125 ASP A O 1
ATOM 1002 N N . TYR A 1 126 ? -30.209 -4.803 37.436 1.00 60.59 126 TYR A N 1
ATOM 1003 C CA . TYR A 1 126 ? -31.090 -5.180 38.569 1.00 60.59 126 TYR A CA 1
ATOM 1004 C C . TYR A 1 126 ? -30.420 -5.984 39.717 1.00 60.59 126 TYR A C 1
ATOM 1006 O O . TYR A 1 126 ? -29.683 -6.931 39.465 1.00 60.59 126 TYR A O 1
ATOM 1014 N N . ALA A 1 127 ? -30.627 -5.698 41.017 1.00 46.38 127 ALA A N 1
ATOM 1015 C CA . ALA A 1 127 ? -31.438 -4.709 41.753 1.00 46.38 127 ALA A CA 1
ATOM 1016 C C . ALA A 1 127 ? -30.731 -4.311 43.068 1.00 46.38 127 ALA A C 1
ATOM 1018 O O . ALA A 1 127 ? -29.986 -5.161 43.608 1.00 46.38 127 ALA A O 1
#

Sequence (127 aa):
MQEEKQTLKRDIIIILLGSALFVGVWIYTSSQPNINQWLMLGLFLVPYLVLGFEIISDAIIKLLHGELFDEYFLMTVASIGALCIGEYPEAVAVMLFFRIGECFEDYAVDKSRRSIADLMDIRPDYA

Secondary structure (DSSP, 8-state):
-TTHHHHHHHHHHHHHHHHHHHHHHHHHHHH-TT--HHHHHHHHHHHHHHHHHHHHHHHHHHHHTT-TT-HHHHHHHHHHHHHHHT-HHHHHHHHHHHHHHHHHHHHHHHHHHHHHHHHHTTSPP--

Nearest PDB structures (foldseek):
  4umw-assembly1_A  TM=8.744E-01  e=2.160E-02  Shigella sonnei

Radius of gyration: 19.43 Å; Cα contacts (8 Å, |Δi|>4): 84; chains: 1; bounding box: 50×34×62 Å